Protein AF-A0A8T5QZM6-F1 (afdb_monomer_lite)

Radius of gyration: 20.12 Å; chains: 1; bounding box: 53×20×56 Å

Sequence (122 aa):
MNYKEFLKIARKIAKTNKEKIYIKWIIGGEEGGSCWDEEDSEPHYPVDIEDEPNFDVLDNILNNVCPSMNFTQYKELLKLTTVDEFSKNEYYGNYTVYAIKSIKLKTIFDFLVEHKLINNDA

Secondary structure (DSSP, 8-state):
--HHHHHHHHHHHHT--SSEEEEEEEEEEEE---SS-SS-PPPPEEPPPPPPPP-HHHHHHHHHH-TT--HHHHHHHHTT-EEEEEEEE-TTS-EEEEEEEEEEHHHHHHHHHHTTSS----

pLDDT: mean 90.37, std 10.66, range [53.38, 97.81]

Foldseek 3Di:
DALVVLLVLLCVLQVDPDQKHKDKWFAKWWDAFDPPDDPCGTDIDMDDGDDDDDPVSVVVSCCVQQVPDDPVLVVVLLVQKDKDKDWDADDRRIIIIMIMIMHGSVSVVVSCVVVVSDDNPD

Structure (mmCIF, N/CA/C/O backbone):
data_AF-A0A8T5QZM6-F1
#
_entry.id   AF-A0A8T5QZM6-F1
#
loop_
_atom_site.group_PDB
_atom_site.id
_atom_site.type_symbol
_atom_site.label_atom_id
_atom_site.label_alt_id
_atom_site.label_comp_id
_atom_site.label_asym_id
_atom_site.label_entity_id
_atom_site.label_seq_id
_atom_site.pdbx_PDB_ins_code
_atom_site.Cartn_x
_atom_site.Cartn_y
_atom_site.Cartn_z
_atom_site.occupancy
_atom_site.B_iso_or_equiv
_atom_site.auth_seq_id
_atom_site.auth_comp_id
_atom_site.auth_asym_id
_atom_site.auth_atom_id
_atom_site.pdbx_PDB_model_num
ATOM 1 N N . MET A 1 1 ? -10.188 0.415 19.588 1.00 86.62 1 MET A N 1
ATOM 2 C CA . MET A 1 1 ? -8.808 0.092 19.164 1.00 86.62 1 MET A CA 1
ATOM 3 C C . MET A 1 1 ? -8.010 1.366 18.941 1.00 86.62 1 MET A C 1
ATOM 5 O O . MET A 1 1 ? -8.362 2.177 18.089 1.00 86.62 1 MET A O 1
ATOM 9 N N . ASN A 1 2 ? -6.903 1.524 19.658 1.00 92.19 2 ASN A N 1
ATOM 10 C CA . ASN A 1 2 ? -6.012 2.673 19.473 1.00 92.19 2 ASN A CA 1
ATOM 11 C C . ASN A 1 2 ? -4.953 2.427 18.377 1.00 92.19 2 ASN A C 1
ATOM 13 O O . ASN A 1 2 ? -4.742 1.308 17.899 1.00 92.19 2 ASN A O 1
ATOM 17 N N . TYR A 1 3 ? -4.224 3.482 18.002 1.00 93.50 3 TYR A N 1
ATOM 18 C CA . TYR A 1 3 ? -3.192 3.401 16.960 1.00 93.50 3 TYR A CA 1
ATOM 19 C C . TYR A 1 3 ? -2.038 2.441 17.304 1.00 93.50 3 TYR A C 1
ATOM 21 O O . TYR A 1 3 ? -1.461 1.822 16.410 1.00 93.50 3 TYR A O 1
ATOM 29 N N . LYS A 1 4 ? -1.690 2.276 18.589 1.00 93.38 4 LYS A N 1
ATOM 30 C CA . LYS A 1 4 ? -0.599 1.374 19.005 1.00 93.38 4 LYS A CA 1
ATOM 31 C C . LYS A 1 4 ? -0.976 -0.092 18.793 1.00 93.38 4 LYS A C 1
ATOM 33 O O . LYS A 1 4 ? -0.145 -0.873 18.329 1.00 93.38 4 LYS A O 1
ATOM 38 N N . GLU A 1 5 ? -2.215 -0.457 19.105 1.00 93.50 5 GLU A N 1
ATOM 39 C CA . GLU A 1 5 ? -2.769 -1.792 18.859 1.00 93.50 5 GLU A CA 1
ATOM 40 C C . GLU A 1 5 ? -2.823 -2.093 17.364 1.00 93.50 5 GLU A C 1
ATOM 42 O O . GLU A 1 5 ? -2.301 -3.123 16.929 1.00 93.50 5 GLU A O 1
ATOM 47 N N . PHE A 1 6 ? -3.351 -1.151 16.576 1.00 95.31 6 PHE A N 1
ATOM 48 C CA . PHE A 1 6 ? -3.360 -1.243 15.119 1.00 95.31 6 PHE A CA 1
ATOM 49 C C . PHE A 1 6 ? -1.951 -1.473 14.561 1.00 95.31 6 PHE A C 1
ATOM 51 O O . PHE A 1 6 ? -1.724 -2.427 13.817 1.00 95.31 6 PHE A O 1
ATOM 58 N N . LEU A 1 7 ? -0.978 -0.648 14.965 1.00 95.38 7 LEU A N 1
ATOM 59 C CA . LEU A 1 7 ? 0.408 -0.773 14.516 1.00 95.38 7 LEU A CA 1
ATOM 60 C C . LEU A 1 7 ? 1.003 -2.138 14.851 1.00 95.38 7 LEU A C 1
ATOM 62 O O . LEU A 1 7 ? 1.724 -2.705 14.032 1.00 95.38 7 LEU A O 1
ATOM 66 N N . LYS A 1 8 ? 0.720 -2.677 16.039 1.00 94.69 8 LYS A N 1
ATOM 67 C CA . LYS A 1 8 ? 1.217 -3.995 16.451 1.00 94.69 8 LYS A CA 1
ATOM 68 C C . LYS A 1 8 ? 0.685 -5.100 15.536 1.00 94.69 8 LYS A C 1
ATOM 70 O O . LYS A 1 8 ? 1.461 -5.960 15.121 1.00 94.69 8 LYS A O 1
ATOM 75 N N . ILE A 1 9 ? -0.606 -5.066 15.207 1.00 94.81 9 ILE A N 1
ATOM 76 C CA . ILE A 1 9 ? -1.241 -6.031 14.297 1.00 94.81 9 ILE A CA 1
ATOM 77 C C . ILE A 1 9 ? -0.676 -5.868 12.883 1.00 94.81 9 ILE A C 1
ATOM 79 O O . ILE A 1 9 ? -0.174 -6.833 12.306 1.00 94.81 9 ILE A O 1
ATOM 83 N N . ALA A 1 10 ? -0.678 -4.642 12.357 1.00 95.81 10 ALA A N 1
ATOM 84 C CA . ALA A 1 10 ? -0.235 -4.348 11.000 1.00 95.81 10 ALA A CA 1
ATOM 85 C C . ALA A 1 10 ? 1.232 -4.740 10.769 1.00 95.81 10 ALA A C 1
ATOM 87 O O . ALA A 1 10 ? 1.544 -5.411 9.788 1.00 95.81 10 ALA A O 1
ATOM 88 N N . ARG A 1 11 ? 2.132 -4.404 11.703 1.00 95.00 11 ARG A N 1
ATOM 89 C CA . ARG A 1 11 ? 3.556 -4.777 11.626 1.00 95.00 11 ARG A CA 1
ATOM 90 C C . ARG A 1 11 ? 3.775 -6.283 11.687 1.00 95.00 11 ARG A C 1
ATOM 92 O O . ARG A 1 11 ? 4.639 -6.796 10.978 1.00 95.00 11 ARG A O 1
ATOM 99 N N . LYS A 1 12 ? 2.989 -6.996 12.503 1.00 95.88 12 LYS A N 1
ATOM 100 C CA . LYS A 1 12 ? 3.046 -8.461 12.588 1.00 95.88 12 LYS A CA 1
ATOM 101 C C . LYS A 1 12 ? 2.661 -9.105 11.254 1.00 95.88 12 LYS A C 1
ATOM 103 O O . LYS A 1 12 ? 3.360 -10.009 10.807 1.00 95.88 12 LYS A O 1
ATOM 108 N N . ILE A 1 13 ? 1.589 -8.629 10.621 1.00 94.81 13 ILE A N 1
ATOM 109 C CA . ILE A 1 13 ? 1.105 -9.149 9.332 1.00 94.81 13 ILE A CA 1
ATOM 110 C C . ILE A 1 13 ? 2.089 -8.814 8.208 1.00 94.81 13 ILE A C 1
ATOM 112 O O . ILE A 1 13 ? 2.518 -9.700 7.476 1.00 94.81 13 ILE A O 1
ATOM 116 N N . ALA A 1 14 ? 2.511 -7.554 8.119 1.00 93.31 14 ALA A N 1
ATOM 117 C CA . ALA A 1 14 ? 3.417 -7.080 7.078 1.00 93.31 14 ALA A CA 1
ATOM 118 C C . ALA A 1 14 ? 4.887 -7.488 7.292 1.00 93.31 14 ALA A C 1
ATOM 120 O O . ALA A 1 14 ? 5.734 -7.155 6.466 1.00 93.31 14 ALA A O 1
ATOM 121 N N . LYS A 1 15 ? 5.207 -8.168 8.404 1.00 94.00 15 LYS A N 1
ATOM 122 C CA . LYS A 1 15 ? 6.568 -8.585 8.793 1.00 94.00 15 LYS A CA 1
ATOM 123 C C . LYS A 1 15 ? 7.591 -7.446 8.664 1.00 94.00 15 LYS A C 1
ATOM 125 O O . LYS A 1 15 ? 8.708 -7.639 8.192 1.00 94.00 15 LYS A O 1
ATOM 130 N N . THR A 1 16 ? 7.203 -6.237 9.071 1.00 91.44 16 THR A N 1
ATOM 131 C CA . THR A 1 16 ? 8.008 -5.019 8.905 1.00 91.44 16 THR A CA 1
ATOM 132 C C . THR A 1 16 ? 7.908 -4.118 10.126 1.00 91.44 16 THR A C 1
ATOM 134 O O . THR A 1 16 ? 6.860 -4.024 10.758 1.00 91.44 16 THR A O 1
ATOM 137 N N . ASN A 1 17 ? 8.993 -3.406 10.430 1.00 89.44 17 ASN A N 1
ATOM 138 C CA . ASN A 1 17 ? 8.995 -2.328 11.424 1.00 89.44 17 ASN A CA 1
ATOM 139 C C . ASN A 1 17 ? 8.780 -0.944 10.793 1.00 89.44 17 ASN A C 1
ATOM 141 O O . ASN A 1 17 ? 8.675 0.051 11.512 1.00 89.44 17 ASN A O 1
ATOM 145 N N . LYS A 1 18 ? 8.703 -0.871 9.459 1.00 91.75 18 LYS A N 1
ATOM 146 C CA . LYS A 1 18 ? 8.501 0.380 8.723 1.00 91.75 18 LYS A CA 1
ATOM 147 C C . LYS A 1 18 ? 7.097 0.938 8.963 1.00 91.75 18 LYS A C 1
ATOM 149 O O . LYS A 1 18 ? 6.162 0.218 9.305 1.00 91.75 18 LYS A O 1
ATOM 154 N N . GLU A 1 19 ? 6.953 2.240 8.748 1.00 93.69 19 GLU A N 1
ATOM 155 C CA . GLU A 1 19 ? 5.666 2.943 8.849 1.00 93.69 19 GLU A CA 1
ATOM 156 C C . GLU A 1 19 ? 4.840 2.889 7.559 1.00 93.69 19 GLU A C 1
ATOM 158 O O . GLU A 1 19 ? 3.719 3.390 7.520 1.00 93.69 19 GLU A O 1
ATOM 163 N N . LYS A 1 20 ? 5.386 2.282 6.502 1.00 95.50 20 LYS A N 1
ATOM 164 C CA . LYS A 1 20 ? 4.710 2.065 5.226 1.00 95.50 20 LYS A CA 1
ATOM 165 C C . LYS A 1 20 ? 4.827 0.612 4.791 1.00 95.50 20 LYS A C 1
ATOM 167 O O . LYS A 1 20 ? 5.862 -0.022 5.013 1.00 95.50 20 LYS A O 1
ATOM 172 N N . ILE A 1 21 ? 3.777 0.130 4.146 1.00 97.19 21 ILE A N 1
ATOM 173 C CA . ILE A 1 21 ? 3.762 -1.130 3.402 1.00 97.19 21 ILE A CA 1
ATOM 174 C C . ILE A 1 21 ? 3.816 -0.810 1.914 1.00 97.19 21 ILE A C 1
ATOM 176 O O . ILE A 1 21 ? 3.403 0.277 1.499 1.00 97.19 21 ILE A O 1
ATOM 180 N N . TYR A 1 22 ? 4.370 -1.721 1.125 1.00 96.69 22 TYR A N 1
ATOM 181 C CA . TYR A 1 22 ? 4.501 -1.527 -0.309 1.00 96.69 22 TYR A CA 1
ATOM 182 C C . TYR A 1 22 ? 4.569 -2.855 -1.052 1.00 96.69 22 TYR A C 1
ATOM 184 O O . TYR A 1 22 ? 4.942 -3.878 -0.474 1.00 96.69 22 TYR A O 1
ATOM 192 N N . ILE A 1 23 ? 4.260 -2.785 -2.337 1.00 96.69 23 ILE A N 1
ATOM 193 C CA . ILE A 1 23 ? 4.551 -3.799 -3.346 1.00 96.69 23 ILE A CA 1
ATOM 194 C C . ILE A 1 23 ? 5.491 -3.183 -4.386 1.00 96.69 23 ILE A C 1
ATOM 196 O O . ILE A 1 23 ? 5.546 -1.958 -4.527 1.00 96.69 23 ILE A O 1
ATOM 200 N N . LYS A 1 24 ? 6.280 -4.019 -5.059 1.00 96.62 24 LYS A N 1
ATOM 201 C CA . LYS A 1 24 ? 7.259 -3.601 -6.065 1.00 96.62 24 LYS A CA 1
ATOM 202 C C . LYS A 1 24 ? 7.229 -4.593 -7.219 1.00 96.62 24 LYS A C 1
ATOM 204 O O . LYS A 1 24 ? 7.215 -5.788 -6.940 1.00 96.62 24 LYS A O 1
ATOM 209 N N . TRP A 1 25 ? 7.283 -4.093 -8.445 1.00 97.62 25 TRP A N 1
ATOM 210 C CA . TRP A 1 25 ? 7.360 -4.898 -9.661 1.00 97.62 25 TRP A CA 1
ATOM 211 C C . TRP A 1 25 ? 8.216 -4.194 -10.717 1.00 97.62 25 TRP A C 1
ATOM 213 O O . TRP A 1 25 ? 8.501 -2.995 -10.595 1.00 97.62 25 TRP A O 1
ATOM 223 N N . ILE A 1 26 ? 8.697 -4.953 -11.695 1.00 96.69 26 ILE A N 1
ATOM 224 C CA . ILE A 1 26 ? 9.532 -4.458 -12.793 1.00 96.69 26 ILE A CA 1
ATOM 225 C C . ILE A 1 26 ? 8.647 -3.834 -13.873 1.00 96.69 26 ILE A C 1
ATOM 227 O O . ILE A 1 26 ? 7.658 -4.424 -14.291 1.00 96.69 26 ILE A O 1
ATOM 231 N N . ILE A 1 27 ? 9.011 -2.640 -14.338 1.00 96.81 27 ILE A N 1
ATOM 232 C CA . ILE A 1 27 ? 8.296 -1.922 -15.410 1.00 96.81 27 ILE A CA 1
ATOM 233 C C . ILE A 1 27 ? 9.175 -1.646 -16.635 1.00 96.81 27 ILE A C 1
ATOM 235 O O . ILE A 1 27 ? 8.742 -0.977 -17.570 1.00 96.81 27 ILE A O 1
ATOM 239 N N . GLY A 1 28 ? 10.406 -2.155 -16.634 1.00 95.38 28 GLY A N 1
ATOM 240 C CA . GLY A 1 28 ? 11.311 -2.095 -17.773 1.00 95.38 28 GLY A CA 1
ATOM 241 C C . GLY A 1 28 ? 12.769 -2.098 -17.347 1.00 95.38 28 GLY A C 1
ATOM 242 O O . GLY A 1 28 ? 13.106 -2.340 -16.186 1.00 95.38 28 GLY A O 1
ATOM 243 N N . GLY A 1 29 ? 13.639 -1.792 -18.297 1.00 93.06 29 GLY A N 1
ATOM 244 C CA . GLY A 1 29 ? 15.077 -1.821 -18.104 1.00 93.06 29 GLY A CA 1
ATOM 245 C C . GLY A 1 29 ? 15.791 -2.355 -19.331 1.00 93.06 29 GLY A C 1
ATOM 246 O O . GLY A 1 29 ? 15.168 -2.660 -20.347 1.00 93.06 29 GLY A O 1
ATOM 247 N N . GLU A 1 30 ? 17.097 -2.481 -19.194 1.00 91.69 30 GLU A N 1
ATOM 248 C CA . GLU A 1 30 ? 18.012 -2.992 -20.201 1.00 91.69 30 GLU A CA 1
ATOM 249 C C . GLU A 1 30 ? 19.039 -3.885 -19.501 1.00 91.69 30 GLU A C 1
ATOM 251 O O . GLU A 1 30 ? 19.603 -3.496 -18.474 1.00 91.69 30 GLU A O 1
ATOM 256 N N . GLU A 1 31 ? 19.240 -5.087 -20.027 1.00 87.38 31 GLU A N 1
ATOM 257 C CA . GLU A 1 31 ? 20.202 -6.080 -19.546 1.00 87.38 31 GLU A CA 1
ATOM 258 C C . GLU A 1 31 ? 21.010 -6.670 -20.718 1.00 87.38 31 GLU A C 1
ATOM 260 O O . GLU A 1 31 ? 20.784 -6.309 -21.871 1.00 87.38 31 GLU A O 1
ATOM 265 N N . GLY A 1 32 ? 21.995 -7.529 -20.447 1.00 82.94 32 GLY A N 1
ATOM 266 C CA . GLY A 1 32 ? 22.964 -7.986 -21.459 1.00 82.94 32 GLY A CA 1
ATOM 267 C C . GLY A 1 32 ? 24.201 -7.084 -21.546 1.00 82.94 32 GLY A C 1
ATOM 268 O O . GLY A 1 32 ? 24.480 -6.335 -20.616 1.00 82.94 32 GLY A O 1
ATOM 269 N N . GLY A 1 33 ? 24.986 -7.167 -22.619 1.00 73.25 33 GLY A N 1
ATOM 270 C CA . GLY A 1 33 ? 26.214 -6.378 -22.764 1.00 73.25 33 GLY A CA 1
ATOM 271 C C . GLY A 1 33 ? 27.373 -6.848 -21.869 1.00 73.25 33 GLY A C 1
ATOM 272 O O . GLY A 1 33 ? 27.321 -6.823 -20.638 1.00 73.25 33 GLY A O 1
ATOM 273 N N . SER A 1 34 ? 28.475 -7.247 -22.499 1.00 67.62 34 SER A N 1
ATOM 274 C CA . SER A 1 34 ? 29.71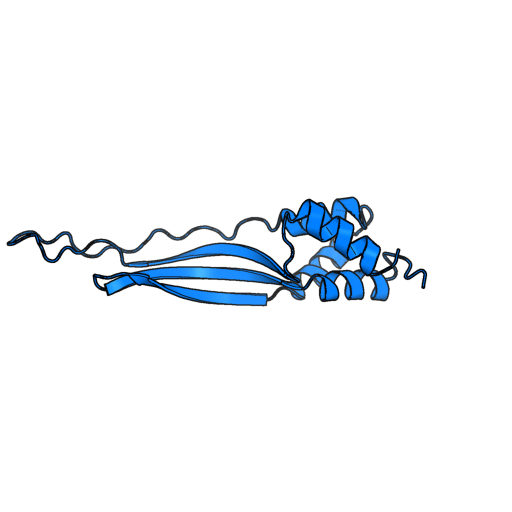5 -7.663 -21.837 1.00 67.62 34 SER A CA 1
ATOM 275 C C . SER A 1 34 ? 30.902 -6.913 -22.453 1.00 67.62 34 SER A C 1
ATOM 277 O O . SER A 1 34 ? 30.988 -6.762 -23.669 1.00 67.62 34 SER A O 1
ATOM 279 N N . CYS A 1 35 ? 31.827 -6.424 -21.615 1.00 63.03 35 CYS A N 1
ATOM 280 C CA . CYS A 1 35 ? 33.082 -5.800 -22.068 1.00 63.03 35 CYS A CA 1
ATOM 281 C C . CYS A 1 35 ? 34.204 -6.816 -22.342 1.00 63.03 35 CYS A C 1
ATOM 283 O O . CYS A 1 35 ? 35.345 -6.404 -22.550 1.00 63.03 35 CYS A O 1
ATOM 285 N N . TRP A 1 36 ? 33.916 -8.117 -22.270 1.00 63.22 36 TRP A N 1
ATOM 286 C CA . TRP A 1 36 ? 34.924 -9.177 -22.356 1.00 63.22 36 TRP A CA 1
ATOM 287 C C . TRP A 1 36 ? 34.804 -10.038 -23.613 1.00 63.22 36 TRP A C 1
ATOM 289 O O . TRP A 1 36 ? 35.688 -10.858 -23.849 1.00 63.22 36 TRP A O 1
ATOM 299 N N . ASP A 1 37 ? 33.781 -9.811 -24.438 1.00 56.31 37 ASP A N 1
ATOM 300 C CA . ASP A 1 37 ? 33.572 -10.561 -25.673 1.00 56.31 37 ASP A CA 1
ATOM 301 C C . ASP A 1 37 ? 33.978 -9.705 -26.877 1.00 56.31 37 ASP A C 1
ATOM 303 O O . ASP A 1 37 ? 33.254 -8.812 -27.332 1.00 56.31 37 ASP A O 1
ATOM 307 N N . GLU A 1 38 ? 35.199 -9.961 -27.350 1.00 58.97 38 GLU A N 1
ATOM 308 C CA . GLU A 1 38 ? 35.690 -9.505 -28.645 1.00 58.97 38 GLU A CA 1
ATOM 309 C C . GLU A 1 38 ? 34.869 -10.196 -29.759 1.00 58.97 38 GLU A C 1
ATOM 311 O O . GLU A 1 38 ? 34.661 -11.405 -29.738 1.00 58.97 38 GLU A O 1
ATOM 316 N N . GLU A 1 39 ? 34.390 -9.396 -30.716 1.00 56.31 39 GLU A N 1
ATOM 317 C CA . GLU A 1 39 ? 33.642 -9.743 -31.945 1.00 56.31 39 GLU A CA 1
ATOM 318 C C . GLU A 1 39 ? 32.154 -10.155 -31.850 1.00 56.31 39 GLU A C 1
ATOM 320 O O . GLU A 1 39 ? 31.437 -9.850 -32.800 1.00 56.31 39 GLU A O 1
ATOM 325 N N . ASP A 1 40 ? 31.641 -10.675 -30.730 1.00 54.03 40 ASP A N 1
ATOM 326 C CA . ASP A 1 40 ? 30.209 -11.021 -30.552 1.00 54.03 40 ASP A CA 1
ATOM 327 C C . ASP A 1 40 ? 29.686 -10.601 -29.161 1.00 54.03 40 ASP A C 1
ATOM 329 O O . ASP A 1 40 ? 29.194 -11.411 -28.375 1.00 54.03 40 ASP A O 1
ATOM 333 N N . SER A 1 41 ? 29.818 -9.319 -28.812 1.00 57.88 41 SER A N 1
ATOM 334 C CA . SER A 1 41 ? 29.259 -8.793 -27.560 1.00 57.88 41 SER A CA 1
ATOM 335 C C . SER A 1 41 ? 27.745 -9.043 -27.532 1.00 57.88 41 SER A C 1
ATOM 337 O O . SER A 1 41 ? 27.038 -8.552 -28.417 1.00 57.88 41 SER A O 1
ATOM 339 N N . GLU A 1 42 ? 27.239 -9.801 -26.548 1.00 62.94 42 GLU A N 1
ATOM 340 C CA . GLU A 1 42 ? 25.794 -10.034 -26.420 1.00 62.94 42 GLU A CA 1
ATOM 341 C C . GLU A 1 42 ? 25.069 -8.679 -26.436 1.00 62.94 42 GLU A C 1
ATOM 343 O O . GLU A 1 42 ? 25.401 -7.806 -25.624 1.00 62.94 42 GLU A O 1
ATOM 348 N N . PRO A 1 43 ? 24.126 -8.458 -27.372 1.00 74.12 43 PRO A N 1
ATOM 349 C CA . PRO A 1 43 ? 23.457 -7.175 -27.490 1.00 74.12 43 PRO A CA 1
ATOM 350 C C . PRO A 1 43 ? 22.710 -6.878 -26.195 1.00 74.12 43 PRO A C 1
ATOM 352 O O . PRO A 1 43 ? 22.226 -7.791 -25.531 1.00 74.12 43 PRO A O 1
ATOM 355 N N . HIS A 1 44 ? 22.583 -5.601 -25.851 1.00 80.69 44 HIS A N 1
ATOM 356 C CA . HIS A 1 44 ? 21.643 -5.225 -24.809 1.00 80.69 44 HIS A CA 1
ATOM 357 C C . HIS A 1 44 ? 20.214 -5.575 -25.252 1.00 80.69 44 HIS A C 1
ATOM 359 O O . HIS A 1 44 ? 19.840 -5.363 -26.411 1.00 80.69 44 HIS A O 1
ATOM 365 N N . TYR A 1 45 ? 19.415 -6.113 -24.338 1.00 85.38 45 TYR A N 1
ATOM 366 C CA . TYR A 1 45 ? 18.016 -6.457 -24.562 1.00 85.38 45 TYR A CA 1
ATOM 367 C C . TYR A 1 45 ? 17.132 -5.904 -23.440 1.00 85.38 45 TYR A C 1
ATOM 369 O O . TYR A 1 45 ? 17.603 -5.668 -22.324 1.00 85.38 45 TYR A O 1
ATOM 377 N N . PRO A 1 46 ? 15.850 -5.620 -23.734 1.00 88.94 46 PRO A N 1
ATOM 378 C CA . PRO A 1 46 ? 14.943 -5.078 -22.735 1.00 88.94 46 PRO A CA 1
ATOM 379 C C . PRO A 1 46 ? 14.657 -6.110 -21.643 1.00 88.94 46 PRO A C 1
ATOM 381 O O . PRO A 1 46 ? 14.446 -7.284 -21.937 1.00 88.94 46 PRO A O 1
ATOM 384 N N . VAL A 1 47 ? 14.586 -5.641 -20.398 1.00 91.06 47 VAL A N 1
ATOM 385 C CA . VAL A 1 47 ? 14.122 -6.455 -19.266 1.00 91.06 47 VAL A CA 1
ATOM 386 C C . VAL A 1 47 ? 12.611 -6.670 -19.383 1.00 91.06 47 VAL A C 1
ATOM 388 O O . VAL A 1 47 ? 11.866 -5.720 -19.649 1.00 91.06 47 VAL A O 1
ATOM 391 N N . ASP A 1 48 ? 12.159 -7.900 -19.135 1.00 92.25 48 ASP A N 1
ATOM 392 C CA . ASP A 1 48 ? 10.736 -8.244 -19.113 1.00 92.25 48 ASP A CA 1
ATOM 393 C C . ASP A 1 48 ? 9.968 -7.435 -18.057 1.00 92.25 48 ASP A C 1
ATOM 395 O O . ASP A 1 48 ? 10.392 -7.281 -16.908 1.00 92.25 48 ASP A O 1
ATOM 399 N N . ILE A 1 49 ? 8.801 -6.924 -18.454 1.00 94.62 49 ILE A N 1
ATOM 400 C CA . ILE A 1 49 ? 7.902 -6.212 -17.546 1.00 94.62 49 ILE A CA 1
ATOM 401 C C . ILE A 1 49 ? 7.050 -7.200 -16.750 1.00 94.62 49 ILE A C 1
ATOM 403 O O . ILE A 1 49 ? 6.592 -8.220 -17.264 1.00 94.62 49 ILE A O 1
ATOM 407 N N . GLU A 1 50 ? 6.800 -6.863 -15.493 1.00 95.75 50 GLU A N 1
ATOM 408 C CA . GLU A 1 50 ? 5.896 -7.590 -14.613 1.00 95.75 50 GLU A CA 1
ATOM 409 C C . GLU A 1 50 ? 4.551 -6.856 -14.532 1.00 95.75 50 GLU A C 1
ATOM 411 O O . GLU A 1 50 ? 4.490 -5.623 -14.533 1.00 95.75 50 GLU A O 1
ATOM 416 N N . ASP A 1 51 ? 3.460 -7.612 -14.414 1.00 95.12 51 ASP A N 1
ATOM 417 C CA . ASP A 1 51 ? 2.158 -7.036 -14.076 1.00 95.12 51 ASP A CA 1
ATOM 418 C C . ASP A 1 51 ? 2.160 -6.491 -12.637 1.00 95.12 51 ASP A C 1
ATOM 420 O O . ASP A 1 51 ? 2.839 -7.023 -11.754 1.00 95.12 51 ASP A O 1
ATOM 424 N N . GLU A 1 52 ? 1.351 -5.454 -12.373 1.00 95.19 52 GLU A N 1
ATOM 425 C CA . GLU A 1 52 ? 1.162 -4.948 -11.008 1.00 95.19 52 GLU A CA 1
ATOM 426 C C . GLU A 1 52 ? 0.615 -6.076 -10.109 1.00 95.19 52 GLU A C 1
ATOM 428 O O . GLU A 1 52 ? -0.487 -6.582 -10.354 1.00 95.19 52 GLU A O 1
ATOM 433 N N . PRO A 1 53 ? 1.335 -6.468 -9.042 1.00 94.56 53 PRO A N 1
ATOM 434 C CA . PRO A 1 53 ? 0.889 -7.535 -8.167 1.00 94.56 53 PRO A CA 1
ATOM 435 C C . PRO A 1 53 ? -0.260 -7.063 -7.273 1.00 94.56 53 PRO A C 1
ATOM 437 O O . PRO A 1 53 ? -0.403 -5.880 -6.957 1.00 94.56 53 PRO A O 1
ATOM 440 N N . ASN A 1 54 ? -1.058 -8.012 -6.785 1.00 93.69 54 ASN A N 1
ATOM 441 C CA . ASN A 1 54 ? -2.095 -7.706 -5.805 1.00 93.69 54 ASN A CA 1
ATOM 442 C C . ASN A 1 54 ? -1.482 -7.155 -4.510 1.00 93.69 54 ASN A C 1
ATOM 444 O O . ASN A 1 54 ? -0.424 -7.593 -4.048 1.00 93.69 54 ASN A O 1
ATOM 448 N N . PHE A 1 55 ? -2.176 -6.210 -3.873 1.00 94.62 55 PHE A N 1
ATOM 449 C CA . PHE A 1 55 ? -1.719 -5.612 -2.620 1.00 94.62 55 PHE A CA 1
ATOM 450 C C . PHE A 1 55 ? -2.118 -6.465 -1.401 1.00 94.62 55 PHE A C 1
ATOM 452 O O . PHE A 1 55 ? -2.627 -5.951 -0.406 1.00 94.62 55 PHE A O 1
ATOM 459 N N . ASP A 1 56 ? -1.820 -7.765 -1.440 1.00 95.25 56 ASP A N 1
ATOM 460 C CA . ASP A 1 56 ? -2.300 -8.766 -0.473 1.00 95.25 56 ASP A CA 1
ATOM 461 C C . ASP A 1 56 ? -1.964 -8.418 0.984 1.00 95.25 56 ASP A C 1
ATOM 463 O O . ASP A 1 56 ? -2.684 -8.768 1.918 1.00 95.25 56 ASP A O 1
ATOM 467 N N . VAL A 1 57 ? -0.845 -7.727 1.220 1.00 95.62 57 VAL A N 1
ATOM 468 C CA . VAL A 1 57 ? -0.457 -7.287 2.569 1.00 95.62 57 VAL A CA 1
ATOM 469 C C . VAL A 1 57 ? -1.475 -6.301 3.144 1.00 95.62 57 VAL A C 1
ATOM 471 O O . VAL A 1 57 ? -1.812 -6.404 4.324 1.00 95.62 57 VAL A O 1
ATOM 474 N N . LEU A 1 58 ? -1.972 -5.364 2.331 1.00 96.12 58 LEU A N 1
ATOM 475 C CA . LEU A 1 58 ? -3.021 -4.433 2.738 1.00 96.12 58 LEU A CA 1
ATOM 476 C C . LEU A 1 58 ? -4.311 -5.203 3.030 1.00 96.12 58 LEU A C 1
ATOM 478 O O . LEU A 1 58 ? -4.884 -5.036 4.106 1.00 96.12 58 LEU A O 1
ATOM 482 N N . ASP A 1 59 ? -4.706 -6.099 2.130 1.00 95.50 59 ASP A N 1
ATOM 483 C CA . ASP A 1 59 ? -5.933 -6.890 2.258 1.00 95.50 59 ASP A CA 1
ATOM 484 C C . ASP A 1 59 ? -5.919 -7.744 3.533 1.00 95.50 59 ASP A C 1
ATOM 486 O O . ASP A 1 59 ? -6.884 -7.766 4.295 1.00 95.50 59 ASP A O 1
ATOM 490 N N . ASN A 1 60 ? -4.786 -8.375 3.845 1.00 96.25 60 ASN A N 1
ATOM 491 C CA . ASN A 1 60 ? -4.614 -9.154 5.069 1.00 96.25 60 ASN A CA 1
ATOM 492 C C . ASN A 1 60 ? -4.711 -8.298 6.340 1.00 96.25 60 ASN A C 1
ATOM 494 O O . ASN A 1 60 ? -5.281 -8.747 7.339 1.00 96.25 60 ASN A O 1
ATOM 498 N N . ILE A 1 61 ? -4.176 -7.072 6.328 1.00 96.12 61 ILE A N 1
ATOM 499 C CA . ILE A 1 61 ? -4.322 -6.136 7.453 1.00 96.12 61 ILE A CA 1
ATOM 500 C C . ILE A 1 61 ? -5.795 -5.772 7.639 1.00 96.12 61 ILE A C 1
ATOM 502 O O . ILE A 1 61 ? -6.302 -5.844 8.760 1.00 96.12 61 ILE A O 1
ATOM 506 N N . LEU A 1 62 ? -6.489 -5.426 6.555 1.00 95.75 62 LEU A N 1
ATOM 507 C CA . LEU A 1 62 ? -7.898 -5.041 6.592 1.00 95.75 62 LEU A CA 1
ATOM 508 C C . LEU A 1 62 ? -8.790 -6.196 7.047 1.00 95.75 62 LEU A C 1
ATOM 510 O O . LEU A 1 62 ? -9.612 -5.994 7.930 1.00 95.75 62 LEU A O 1
ATOM 514 N N . ASN A 1 63 ? -8.556 -7.420 6.576 1.00 94.94 63 ASN A N 1
ATOM 515 C CA . ASN A 1 63 ? -9.298 -8.604 7.021 1.00 94.94 63 ASN A CA 1
ATOM 516 C C . ASN A 1 63 ? -9.155 -8.882 8.527 1.00 94.94 63 ASN A C 1
ATOM 518 O O . ASN A 1 63 ? -10.065 -9.435 9.140 1.00 94.94 63 ASN A O 1
ATOM 522 N N . ASN A 1 64 ? -8.034 -8.498 9.144 1.00 94.56 64 ASN A N 1
ATOM 523 C CA . ASN A 1 64 ? -7.831 -8.664 10.586 1.00 94.56 64 ASN A CA 1
ATOM 524 C C . ASN A 1 64 ? -8.405 -7.506 11.411 1.00 94.56 64 ASN A C 1
ATOM 526 O O . ASN A 1 64 ? -8.848 -7.716 12.537 1.00 94.56 64 ASN A O 1
ATOM 530 N N . VAL A 1 65 ? -8.353 -6.283 10.885 1.00 94.06 65 VAL A N 1
ATOM 531 C CA . VAL A 1 65 ? -8.707 -5.067 11.632 1.00 94.06 65 VAL A CA 1
ATOM 532 C C . VAL A 1 65 ? -10.157 -4.638 11.393 1.00 94.06 65 VAL A C 1
ATOM 534 O O . VAL A 1 65 ? -10.816 -4.154 12.308 1.00 94.06 65 VAL A O 1
ATOM 537 N N . CYS A 1 66 ? -10.648 -4.791 10.168 1.00 92.81 66 CYS A N 1
ATOM 538 C CA . C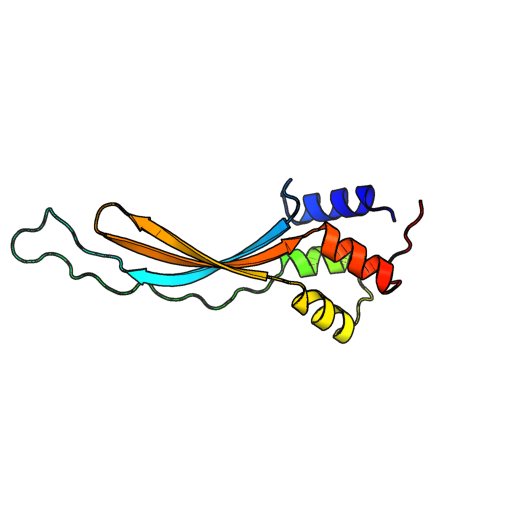YS A 1 66 ? -11.971 -4.370 9.724 1.00 92.81 66 CYS A CA 1
ATOM 539 C C . CYS A 1 66 ? -12.523 -5.339 8.652 1.00 92.81 66 CYS A C 1
ATOM 541 O O . CYS A 1 66 ? -12.612 -4.986 7.474 1.00 92.81 66 CYS A O 1
ATOM 543 N N . PRO A 1 67 ? -12.917 -6.568 9.037 1.00 91.69 67 PRO A N 1
ATOM 544 C CA . PRO A 1 67 ? -13.425 -7.570 8.093 1.00 91.69 67 PRO A CA 1
ATOM 545 C C . PRO A 1 67 ? -14.761 -7.183 7.437 1.00 91.69 67 PRO A C 1
ATOM 547 O O . PRO A 1 67 ? -15.143 -7.765 6.428 1.00 91.69 67 PRO A O 1
ATOM 550 N N . SER A 1 68 ? -15.490 -6.217 8.002 1.00 90.50 68 SER A N 1
ATOM 551 C CA . SER A 1 68 ? -16.769 -5.722 7.483 1.00 90.50 68 SER A CA 1
ATOM 552 C C . SER A 1 68 ? -16.631 -4.552 6.502 1.00 90.50 68 SER A C 1
ATOM 554 O O . SER A 1 68 ? -17.645 -3.960 6.125 1.00 90.50 68 SER A O 1
ATOM 556 N N . MET A 1 69 ? -15.405 -4.189 6.105 1.00 93.50 69 MET A N 1
ATOM 557 C CA . MET A 1 69 ? -15.172 -3.128 5.125 1.00 93.50 69 MET A CA 1
ATOM 558 C C . MET A 1 69 ? -15.876 -3.458 3.807 1.00 93.50 69 MET A C 1
ATOM 560 O O . MET A 1 69 ? -15.716 -4.543 3.248 1.00 93.50 69 MET A O 1
ATOM 564 N N . ASN A 1 70 ? -16.651 -2.507 3.289 1.00 94.00 70 ASN A N 1
ATOM 565 C CA . ASN A 1 70 ? -17.312 -2.689 2.003 1.00 94.00 70 ASN A CA 1
ATOM 566 C C . ASN A 1 70 ? -16.390 -2.319 0.830 1.00 94.00 70 ASN A C 1
ATOM 568 O O . ASN A 1 70 ? -15.385 -1.622 0.977 1.00 94.00 70 ASN A O 1
ATOM 572 N N . PHE A 1 71 ? -16.768 -2.763 -0.368 1.00 94.00 71 PHE A N 1
ATOM 573 C CA . PHE A 1 71 ? -15.969 -2.564 -1.575 1.00 94.00 71 PHE A CA 1
ATOM 574 C C . PHE A 1 71 ? -15.729 -1.086 -1.921 1.00 94.00 71 PHE A C 1
ATOM 576 O O . PHE A 1 71 ? -14.645 -0.726 -2.378 1.00 94.00 71 PHE A O 1
ATOM 583 N N . THR A 1 72 ? -16.711 -0.214 -1.684 1.00 95.31 72 THR A N 1
ATOM 584 C CA . THR A 1 72 ? -16.584 1.222 -1.966 1.00 95.31 72 THR A CA 1
ATOM 585 C C . THR A 1 72 ? -15.544 1.874 -1.057 1.00 95.31 72 THR A C 1
ATOM 587 O O . THR A 1 72 ? -14.659 2.568 -1.550 1.00 95.31 72 THR A O 1
ATOM 590 N N . GLN A 1 73 ? -15.586 1.582 0.245 1.00 95.00 73 GLN A N 1
ATOM 591 C CA . GLN A 1 73 ? -14.597 2.052 1.221 1.00 95.00 73 GLN A CA 1
ATOM 592 C C . GLN A 1 73 ? -13.197 1.537 0.889 1.00 95.00 73 GLN A C 1
ATOM 594 O O . GLN A 1 73 ? -12.228 2.290 0.936 1.00 95.00 73 GLN A O 1
ATOM 599 N N . TYR A 1 74 ? -13.089 0.270 0.488 1.00 95.81 74 TYR A N 1
ATOM 600 C CA . TYR A 1 74 ? -11.823 -0.300 0.043 1.00 95.81 74 TYR A CA 1
ATOM 601 C C . TYR A 1 74 ? -11.257 0.442 -1.179 1.00 95.81 74 TYR A C 1
ATOM 603 O O . TYR A 1 74 ? -10.079 0.800 -1.209 1.00 95.81 74 TYR A O 1
ATOM 611 N N . LYS A 1 75 ? -12.098 0.750 -2.175 1.00 96.00 75 LYS A N 1
ATOM 612 C CA . LYS A 1 75 ? -11.690 1.538 -3.349 1.00 96.00 75 LYS A CA 1
ATOM 613 C C . LYS A 1 75 ? -11.283 2.965 -2.993 1.00 96.00 75 LYS A C 1
ATOM 615 O O . LYS A 1 75 ? -10.373 3.490 -3.627 1.00 96.00 75 LYS A O 1
ATOM 620 N N . GLU A 1 76 ? -11.928 3.596 -2.018 1.00 96.75 76 GLU A N 1
ATOM 621 C CA . GLU A 1 76 ? -11.523 4.913 -1.511 1.00 96.75 76 GLU A CA 1
ATOM 622 C C . GLU A 1 76 ? -10.161 4.855 -0.819 1.00 96.75 76 GLU A C 1
ATOM 624 O O . GLU A 1 76 ? -9.287 5.656 -1.143 1.00 96.75 76 GLU A O 1
ATOM 629 N N . LEU A 1 77 ? -9.935 3.856 0.036 1.00 96.31 77 LEU A N 1
ATOM 630 C CA . LEU A 1 77 ? -8.648 3.638 0.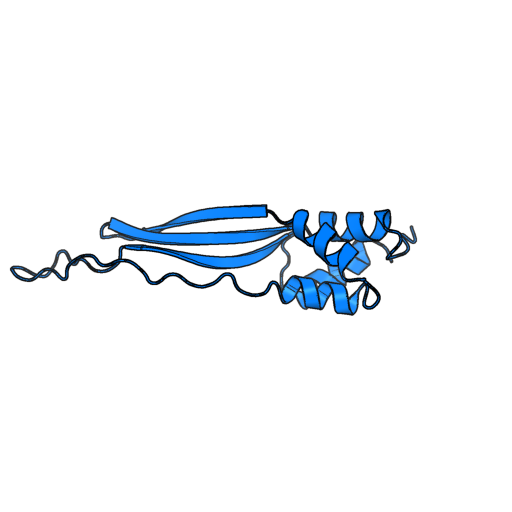693 1.00 96.31 77 LEU A CA 1
ATOM 631 C C . LEU A 1 77 ? -7.516 3.406 -0.319 1.00 96.31 77 LEU A C 1
ATOM 633 O O . LEU A 1 77 ? -6.434 3.970 -0.173 1.00 96.31 77 LEU A O 1
ATOM 637 N N . LEU A 1 78 ? -7.758 2.618 -1.371 1.00 95.69 78 LEU A N 1
ATOM 638 C CA . LEU A 1 78 ? -6.763 2.372 -2.421 1.00 95.69 78 LEU A CA 1
ATOM 639 C C . LEU A 1 78 ? -6.336 3.650 -3.157 1.00 95.69 78 LEU A C 1
ATOM 641 O O . LEU A 1 78 ? -5.192 3.730 -3.603 1.00 95.69 78 LEU A O 1
ATOM 645 N N . LYS A 1 79 ? -7.199 4.669 -3.253 1.00 96.44 79 LYS A N 1
ATOM 646 C CA . LYS A 1 79 ? -6.828 5.971 -3.841 1.00 96.44 79 LYS A CA 1
ATOM 647 C C . LYS A 1 79 ? -5.809 6.736 -2.993 1.00 96.44 79 LYS A C 1
ATOM 649 O O . LYS A 1 79 ? -5.181 7.654 -3.502 1.00 96.44 79 LYS A O 1
ATOM 654 N N . LEU A 1 80 ? -5.637 6.364 -1.723 1.00 97.00 80 LEU A N 1
ATOM 655 C CA . LEU A 1 80 ? -4.634 6.944 -0.826 1.00 97.00 80 LEU A CA 1
ATOM 656 C C . LEU A 1 80 ? -3.248 6.294 -0.981 1.00 97.00 80 LEU A C 1
ATOM 658 O O . LEU A 1 80 ? -2.311 6.672 -0.275 1.00 97.00 80 LEU A O 1
ATOM 662 N N . THR A 1 81 ? -3.108 5.304 -1.870 1.00 96.88 81 THR A N 1
ATOM 663 C CA . THR A 1 81 ? -1.804 4.732 -2.225 1.00 96.88 81 THR A CA 1
ATOM 664 C C . THR A 1 81 ? -1.029 5.679 -3.141 1.00 96.88 81 THR A C 1
ATOM 666 O O . THR A 1 81 ? -1.610 6.404 -3.946 1.00 96.88 81 THR A O 1
ATOM 669 N N . THR A 1 82 ? 0.296 5.670 -3.024 1.00 96.88 82 THR A N 1
ATOM 670 C CA . THR A 1 82 ? 1.206 6.369 -3.940 1.00 96.88 82 THR A CA 1
ATOM 671 C C . THR A 1 82 ? 1.923 5.355 -4.814 1.00 96.88 82 THR A C 1
ATOM 673 O O . THR A 1 82 ? 2.236 4.263 -4.337 1.00 96.88 82 THR A O 1
ATOM 676 N N . VAL A 1 83 ? 2.189 5.713 -6.070 1.00 96.88 83 VAL A N 1
ATOM 677 C CA . VAL A 1 83 ? 3.034 4.936 -6.981 1.00 96.88 83 VAL A CA 1
ATOM 678 C C . VAL A 1 83 ? 4.246 5.791 -7.321 1.00 96.88 83 VAL A C 1
ATOM 680 O O . VAL A 1 83 ? 4.086 6.918 -7.780 1.00 96.88 83 VAL A O 1
ATOM 683 N N . ASP A 1 84 ? 5.432 5.260 -7.052 1.00 96.75 84 ASP A N 1
ATOM 684 C CA . ASP A 1 84 ? 6.718 5.889 -7.340 1.00 96.75 84 ASP A CA 1
ATOM 685 C C . ASP A 1 84 ? 7.537 4.969 -8.254 1.00 96.75 84 ASP A C 1
ATOM 687 O O . ASP A 1 84 ? 7.404 3.747 -8.182 1.00 96.75 84 ASP A O 1
ATOM 691 N N . GLU A 1 85 ? 8.428 5.539 -9.061 1.00 97.06 85 GLU A N 1
ATOM 692 C CA . GLU A 1 85 ? 9.326 4.788 -9.943 1.00 97.06 85 GLU A CA 1
ATOM 693 C C . GLU A 1 85 ? 10.785 5.031 -9.559 1.00 97.06 85 GLU A C 1
ATOM 695 O O . GLU A 1 85 ? 11.165 6.129 -9.143 1.00 97.06 85 GLU A O 1
ATOM 700 N N . PHE A 1 86 ? 11.623 4.003 -9.682 1.00 95.25 86 PHE A N 1
ATOM 701 C CA . PHE A 1 86 ? 13.065 4.149 -9.513 1.00 95.25 86 PHE A CA 1
ATOM 702 C C . PHE A 1 86 ? 13.837 3.161 -10.382 1.00 95.25 86 PHE A C 1
ATOM 704 O O . PHE A 1 86 ? 13.412 2.024 -10.585 1.00 95.25 86 PHE A O 1
ATOM 711 N N . SER A 1 87 ? 15.018 3.584 -10.825 1.00 94.94 87 SER A N 1
ATOM 712 C CA . SER A 1 87 ? 15.937 2.738 -11.584 1.00 94.94 87 SER A CA 1
ATOM 713 C C . SER A 1 87 ? 17.077 2.253 -10.699 1.00 94.94 87 SER A C 1
ATOM 715 O O . SER A 1 87 ? 17.628 3.003 -9.887 1.00 94.94 87 SER A O 1
ATOM 717 N N . LYS A 1 88 ? 17.446 0.986 -10.859 1.00 94.38 88 LYS A N 1
ATOM 718 C CA . LYS A 1 88 ? 18.651 0.399 -10.280 1.00 94.38 88 LYS A CA 1
ATOM 719 C C . LYS A 1 88 ? 19.640 0.150 -11.411 1.00 94.38 88 LYS A C 1
ATOM 721 O O . LYS A 1 88 ? 19.408 -0.736 -12.222 1.00 94.38 88 LYS A O 1
ATOM 726 N N . ASN A 1 89 ? 20.722 0.921 -11.427 1.00 91.56 89 ASN A N 1
ATOM 727 C CA . ASN A 1 89 ? 21.773 0.795 -12.432 1.00 91.56 89 ASN A CA 1
ATOM 728 C C . ASN A 1 89 ? 22.786 -0.282 -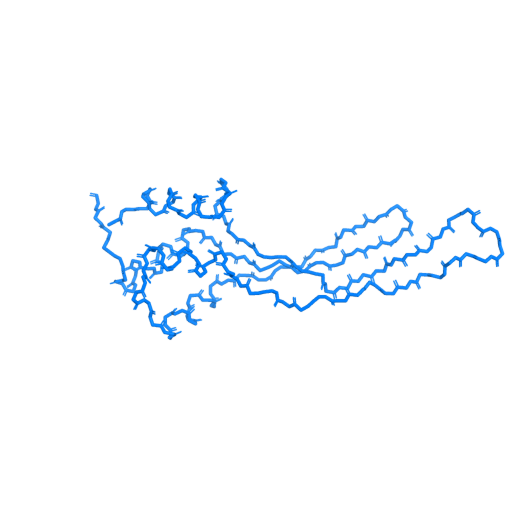12.033 1.00 91.56 89 ASN A C 1
ATOM 730 O O . ASN A 1 89 ? 23.049 -0.499 -10.844 1.00 91.56 89 ASN A O 1
ATOM 734 N N . GLU A 1 90 ? 23.388 -0.899 -13.035 1.00 86.94 90 GLU A N 1
ATOM 735 C CA . GLU A 1 90 ? 24.442 -1.896 -12.913 1.00 86.94 90 GLU A CA 1
ATOM 736 C C . GLU A 1 90 ? 25.738 -1.415 -13.578 1.00 86.94 90 GLU A C 1
ATOM 738 O O . GLU A 1 90 ? 25.828 -0.309 -14.110 1.00 86.94 90 GLU A O 1
ATOM 743 N N . TYR A 1 91 ? 26.781 -2.241 -13.495 1.00 81.19 91 TYR A N 1
ATOM 744 C CA . TYR A 1 91 ? 28.140 -1.852 -13.871 1.00 81.19 91 TYR A CA 1
ATOM 745 C C . TYR A 1 91 ? 28.321 -1.616 -15.380 1.00 81.19 91 TYR A C 1
ATOM 747 O O . TYR A 1 91 ? 29.064 -0.718 -15.765 1.00 81.19 91 TYR A O 1
ATOM 755 N N . TYR A 1 92 ? 27.618 -2.376 -16.225 1.00 83.12 92 TYR A N 1
ATOM 756 C CA . TYR A 1 92 ? 27.759 -2.333 -17.687 1.00 83.12 92 TYR A CA 1
ATOM 757 C C . TYR A 1 92 ? 26.725 -1.433 -18.379 1.00 83.12 92 TYR A C 1
ATOM 759 O O . TYR A 1 92 ? 26.385 -1.648 -19.533 1.00 83.12 92 TYR A O 1
ATOM 767 N N . GLY A 1 93 ? 26.187 -0.431 -17.677 1.00 83.00 93 GLY A N 1
ATOM 768 C CA . G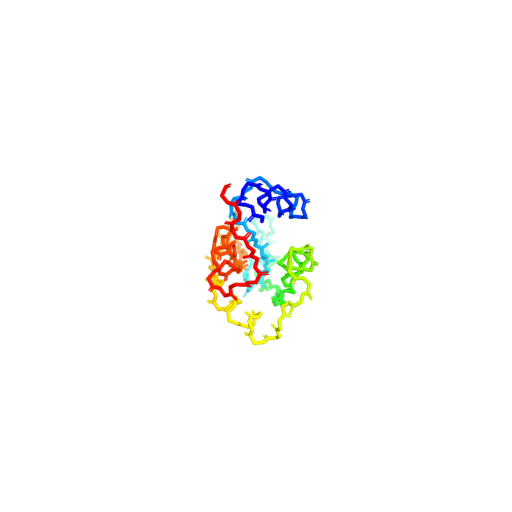LY A 1 93 ? 25.154 0.456 -18.228 1.00 83.00 93 GLY A CA 1
ATOM 769 C C . GLY A 1 93 ? 23.743 -0.140 -18.221 1.00 83.00 93 GLY A C 1
ATOM 770 O O . GLY A 1 93 ? 22.784 0.613 -18.369 1.00 83.00 93 GLY A O 1
ATOM 771 N N . ASN A 1 94 ? 23.613 -1.441 -17.944 1.00 89.50 94 ASN A N 1
ATOM 772 C CA . ASN A 1 94 ? 22.338 -2.090 -17.652 1.00 89.50 94 ASN A CA 1
ATOM 773 C C . ASN A 1 94 ? 21.621 -1.408 -16.491 1.00 89.50 94 ASN A C 1
ATOM 775 O O . ASN A 1 94 ? 22.240 -0.883 -15.557 1.00 89.50 94 ASN A O 1
ATOM 779 N N . TYR A 1 95 ? 20.299 -1.452 -16.523 1.00 92.44 95 TYR A N 1
ATOM 780 C CA . TYR A 1 95 ? 19.470 -0.934 -15.453 1.00 92.44 95 TYR A CA 1
ATOM 781 C C . TYR A 1 95 ? 18.125 -1.641 -15.429 1.00 92.44 95 TYR A C 1
ATOM 783 O O . TYR A 1 95 ? 17.582 -2.018 -16.458 1.00 92.44 95 TYR A O 1
ATOM 791 N N . THR A 1 96 ? 17.538 -1.755 -14.244 1.00 95.69 96 THR A N 1
ATOM 792 C CA . THR A 1 96 ? 16.152 -2.206 -14.090 1.00 95.69 96 THR A CA 1
ATOM 793 C C . THR A 1 96 ? 15.317 -1.070 -13.527 1.00 95.69 96 THR A C 1
ATOM 795 O O . THR A 1 96 ? 15.684 -0.471 -12.511 1.00 95.69 96 THR A O 1
ATOM 798 N N . VAL A 1 97 ? 14.182 -0.792 -14.156 1.00 96.31 97 VAL A N 1
ATOM 799 C CA . VAL A 1 97 ? 13.187 0.178 -13.703 1.00 96.31 97 VAL A CA 1
ATOM 800 C C . VAL A 1 97 ? 12.112 -0.555 -12.911 1.00 96.31 97 VAL A C 1
ATOM 802 O O . VAL A 1 97 ? 11.521 -1.530 -13.372 1.00 96.31 97 VAL A O 1
ATOM 805 N N . TYR A 1 98 ? 11.845 -0.073 -11.704 1.00 97.62 98 TYR A N 1
ATOM 806 C CA . TYR A 1 98 ? 10.838 -0.624 -10.810 1.00 97.62 98 TYR A CA 1
ATOM 807 C C . TYR A 1 98 ? 9.761 0.412 -10.517 1.00 97.62 98 TYR A C 1
ATOM 809 O O . TYR A 1 98 ? 10.077 1.569 -10.232 1.00 97.62 98 TYR A O 1
ATOM 817 N N . ALA A 1 99 ? 8.513 -0.039 -10.449 1.00 97.69 99 ALA A N 1
ATOM 818 C CA . ALA A 1 99 ? 7.438 0.691 -9.795 1.00 97.69 99 ALA A CA 1
ATOM 819 C C . ALA A 1 99 ? 7.273 0.202 -8.350 1.00 97.69 99 ALA A C 1
ATOM 821 O O . ALA A 1 99 ? 7.434 -0.983 -8.041 1.00 97.69 99 ALA A O 1
ATOM 822 N N . ILE A 1 100 ? 6.955 1.120 -7.440 1.00 97.06 100 ILE A N 1
ATOM 823 C CA . ILE A 1 100 ? 6.603 0.844 -6.047 1.00 97.06 100 ILE A CA 1
ATOM 824 C C . ILE A 1 100 ? 5.249 1.472 -5.761 1.00 97.06 100 ILE A C 1
ATOM 826 O O . ILE A 1 100 ? 5.126 2.693 -5.754 1.00 97.06 100 ILE A O 1
ATOM 830 N N . LYS A 1 101 ? 4.267 0.651 -5.384 1.00 97.81 101 LYS A N 1
ATOM 831 C CA . LYS A 1 101 ? 3.002 1.130 -4.818 1.00 97.81 101 LYS A CA 1
ATOM 832 C C . LYS A 1 101 ? 3.038 1.021 -3.306 1.00 97.81 101 LYS A C 1
ATOM 834 O O . LYS A 1 101 ? 3.331 -0.049 -2.773 1.00 97.81 101 LYS A O 1
ATOM 839 N N . SER A 1 102 ? 2.761 2.109 -2.595 1.00 97.06 102 SER A N 1
ATOM 840 C CA . SER A 1 102 ? 2.899 2.161 -1.139 1.00 97.06 102 SER A CA 1
ATOM 841 C C . SER A 1 102 ? 1.792 2.939 -0.440 1.00 97.06 102 SER A C 1
ATOM 843 O O . SER A 1 102 ? 1.131 3.790 -1.027 1.00 97.06 102 SER A O 1
ATOM 845 N N . ILE A 1 103 ? 1.590 2.646 0.844 1.00 97.81 103 ILE A N 1
ATOM 846 C CA . ILE A 1 103 ? 0.686 3.393 1.724 1.00 97.81 103 ILE A CA 1
ATOM 847 C C . ILE A 1 103 ? 1.244 3.418 3.150 1.00 97.81 103 ILE A C 1
ATOM 849 O O . ILE A 1 103 ? 1.840 2.445 3.629 1.00 97.81 103 ILE A O 1
ATOM 853 N N . LYS A 1 104 ? 1.076 4.551 3.841 1.00 97.50 104 LYS A N 1
ATOM 854 C CA . LYS A 1 104 ? 1.479 4.698 5.246 1.00 97.50 104 LYS A CA 1
ATOM 855 C C . LYS A 1 104 ? 0.457 4.017 6.154 1.00 97.50 104 LYS A C 1
ATOM 857 O O . LYS A 1 104 ? -0.745 4.212 6.004 1.00 97.50 104 LYS A O 1
ATOM 862 N N . LEU A 1 105 ? 0.937 3.299 7.167 1.00 97.00 105 LEU A N 1
ATOM 863 C CA . LEU A 1 105 ? 0.091 2.664 8.181 1.00 97.00 105 LEU A CA 1
ATOM 864 C C . LEU A 1 105 ? -0.781 3.690 8.916 1.00 97.00 105 LEU A C 1
ATOM 866 O O . LEU A 1 105 ? -1.942 3.418 9.202 1.00 97.00 105 LEU A O 1
ATOM 870 N N . LYS A 1 106 ? -0.245 4.889 9.167 1.00 96.31 106 LYS A N 1
ATOM 871 C CA . LYS A 1 106 ? -1.001 5.998 9.759 1.00 96.31 106 LYS A CA 1
ATOM 872 C C . LYS A 1 106 ? -2.199 6.404 8.896 1.00 96.31 106 LYS A C 1
ATOM 874 O O . LYS A 1 106 ? -3.297 6.500 9.422 1.00 96.31 106 LYS A O 1
ATOM 879 N N . THR A 1 107 ? -2.006 6.529 7.583 1.00 97.25 107 THR A N 1
ATOM 880 C CA . THR A 1 107 ? -3.076 6.852 6.625 1.00 97.25 107 THR A CA 1
ATOM 881 C C . THR A 1 107 ? -4.185 5.802 6.631 1.00 97.25 107 THR A C 1
ATOM 883 O O . THR A 1 107 ? -5.354 6.164 6.620 1.00 97.25 107 THR A O 1
ATOM 886 N N . ILE A 1 108 ? -3.836 4.512 6.714 1.00 96.94 108 ILE A N 1
ATOM 887 C CA . ILE A 1 108 ? -4.834 3.439 6.849 1.00 96.94 108 ILE A CA 1
ATOM 888 C C . ILE A 1 108 ? -5.631 3.619 8.145 1.00 96.94 108 ILE A C 1
ATOM 890 O O . ILE A 1 108 ? -6.855 3.597 8.120 1.00 96.94 108 ILE A O 1
ATOM 894 N N . PHE A 1 109 ? -4.949 3.800 9.279 1.00 96.88 109 PHE A N 1
ATOM 895 C CA . PHE A 1 109 ? -5.617 3.961 10.570 1.00 96.88 109 PHE A CA 1
ATOM 896 C C . PHE A 1 109 ? -6.553 5.173 10.591 1.00 96.88 109 PHE A C 1
ATOM 898 O O . PHE A 1 109 ? -7.697 5.044 11.017 1.00 96.88 109 PHE A O 1
ATOM 905 N N . ASP A 1 110 ? -6.077 6.322 10.114 1.00 96.44 110 ASP A N 1
ATOM 906 C CA . ASP A 1 110 ? -6.854 7.561 10.095 1.00 96.44 110 ASP A CA 1
ATOM 907 C C . ASP A 1 110 ? -8.109 7.395 9.229 1.00 96.44 110 ASP A C 1
ATOM 909 O O . ASP A 1 110 ? -9.204 7.683 9.702 1.00 96.44 110 ASP A O 1
ATOM 913 N N . PHE A 1 111 ? -7.984 6.783 8.045 1.00 96.69 111 PHE A N 1
ATOM 914 C CA . PHE A 1 111 ? -9.129 6.446 7.194 1.00 96.69 111 PHE A CA 1
ATOM 915 C C . PHE A 1 111 ? -10.155 5.558 7.917 1.00 96.69 111 PHE A C 1
ATOM 917 O O . PHE A 1 111 ? -11.357 5.824 7.890 1.00 96.69 111 PHE A O 1
ATOM 924 N N . LEU A 1 112 ? -9.700 4.508 8.609 1.00 95.44 112 LEU A N 1
ATOM 925 C CA . LEU A 1 112 ? -10.595 3.610 9.345 1.00 95.44 112 LEU A CA 1
ATOM 926 C C . LEU A 1 112 ? -11.341 4.337 10.479 1.00 95.44 112 LEU A C 1
ATOM 928 O O . LEU A 1 112 ? -12.513 4.049 10.724 1.00 95.44 112 LEU A O 1
ATOM 932 N N . VAL A 1 113 ? -10.687 5.274 11.169 1.00 95.12 113 VAL A N 1
ATOM 933 C CA . VAL A 1 113 ? -11.310 6.074 12.237 1.00 95.12 113 VAL A CA 1
ATOM 934 C C . VAL A 1 113 ? -12.296 7.091 11.660 1.00 95.12 113 VAL A C 1
ATOM 936 O O . VAL A 1 113 ? -13.428 7.181 12.137 1.00 95.12 113 VAL A O 1
ATOM 939 N N . GLU A 1 114 ? -11.903 7.828 10.620 1.00 94.56 114 GLU A N 1
ATOM 940 C CA . GLU A 1 114 ? -12.729 8.854 9.966 1.00 94.56 114 GLU A CA 1
ATOM 941 C C . GLU A 1 114 ? -14.033 8.271 9.411 1.00 94.56 114 GLU A C 1
ATOM 943 O O . GLU A 1 114 ? -15.109 8.846 9.590 1.00 94.56 114 GLU A O 1
ATOM 948 N N . HIS A 1 115 ? -13.962 7.075 8.826 1.00 93.25 115 HIS A N 1
ATOM 949 C CA . HIS A 1 115 ? -15.123 6.358 8.299 1.00 93.25 115 HIS A CA 1
ATOM 950 C C . HIS A 1 115 ? -15.881 5.542 9.362 1.00 93.25 115 HIS A C 1
ATOM 952 O O . HIS A 1 115 ? -16.808 4.806 9.016 1.00 93.25 115 HIS A O 1
ATOM 958 N N . LYS A 1 116 ? -15.528 5.674 10.652 1.00 92.50 116 LYS A N 1
ATOM 959 C CA . LYS A 1 116 ? -16.150 4.965 11.791 1.00 92.50 116 LYS A CA 1
ATOM 960 C C . LYS A 1 116 ? -16.147 3.440 11.635 1.00 92.50 116 LYS A C 1
ATOM 962 O O . LYS A 1 116 ? -17.060 2.755 12.090 1.00 92.50 116 LYS A O 1
ATOM 967 N N . LEU A 1 117 ? -15.120 2.914 10.976 1.00 89.69 117 LEU A N 1
ATOM 968 C CA . LEU A 1 117 ? -14.912 1.481 10.767 1.00 89.69 117 LEU A CA 1
ATOM 969 C C . LEU A 1 117 ? -14.253 0.810 11.972 1.00 89.69 117 LEU A C 1
ATOM 971 O O . LEU A 1 117 ? -14.409 -0.392 12.177 1.00 89.69 117 LEU A O 1
ATOM 975 N N . ILE A 1 118 ? -13.536 1.595 12.774 1.00 89.81 118 ILE A N 1
ATOM 976 C CA . ILE A 1 118 ? -12.971 1.198 14.061 1.00 89.81 118 ILE A CA 1
ATOM 977 C C . ILE A 1 118 ? -13.224 2.308 15.086 1.00 89.81 118 ILE A C 1
ATOM 979 O O . ILE A 1 118 ? -13.206 3.492 14.751 1.00 89.81 118 ILE A O 1
ATOM 983 N N . ASN A 1 119 ? -13.427 1.935 16.350 1.00 83.38 119 ASN A N 1
ATOM 984 C CA . ASN A 1 119 ? -13.521 2.906 17.441 1.00 83.38 119 ASN A CA 1
ATOM 985 C C . ASN A 1 119 ? -12.120 3.326 17.879 1.00 83.38 119 ASN A C 1
ATOM 987 O O . ASN A 1 119 ? -11.287 2.464 18.162 1.00 83.38 119 ASN A O 1
ATOM 991 N N . ASN A 1 120 ? -11.867 4.630 17.980 1.00 76.62 120 ASN A N 1
ATOM 992 C CA . ASN A 1 120 ? -10.648 5.148 18.594 1.00 76.62 120 ASN A CA 1
ATOM 993 C C . ASN A 1 120 ? -10.861 5.273 20.108 1.00 76.62 120 ASN A C 1
ATOM 995 O O . ASN A 1 120 ? -11.157 6.353 20.615 1.00 76.62 120 ASN A O 1
ATOM 999 N N . ASP A 1 121 ? -10.768 4.143 20.808 1.00 69.56 121 ASP A N 1
ATOM 1000 C CA . ASP A 1 121 ? -10.781 4.130 22.270 1.00 69.56 121 ASP A CA 1
ATOM 1001 C C . ASP A 1 121 ? -9.449 4.730 22.744 1.00 69.56 121 ASP A C 1
ATOM 1003 O O . ASP A 1 121 ? -8.385 4.165 22.468 1.00 69.56 121 ASP A O 1
ATOM 1007 N N . ALA A 1 122 ? -9.524 5.922 23.340 1.00 53.38 122 ALA A N 1
ATOM 1008 C CA . ALA A 1 122 ? -8.380 6.701 23.812 1.00 53.38 122 ALA A CA 1
ATOM 1009 C C . ALA A 1 122 ? -7.647 6.024 24.979 1.00 53.38 122 ALA A C 1
ATOM 1011 O O . ALA A 1 122 ? -8.332 5.468 25.86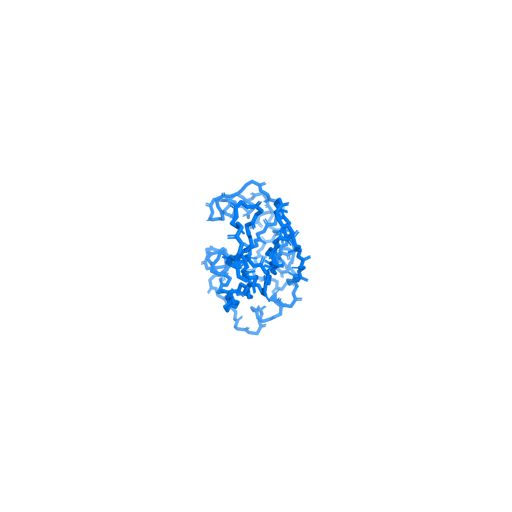6 1.00 53.38 122 ALA A O 1
#